Protein AF-A0A094PYY1-F1 (afdb_monomer_lite)

Radius of gyration: 12.38 Å; chains: 1; bounding box: 29×27×30 Å

pLDDT: mean 96.58, std 2.48, range [83.12, 98.62]

Sequence (109 aa):
MRDIVILGSTGSIGVQALEIVSANPGAFNVIAISAQGSDPELIIEQARIFKVQVIGVVKNGEAIRQALPNVTVIDGPNAATEIAAITCDVVLNGITGSIGLGPTLAALE

Foldseek 3Di:
DWEEEEEALVDPQNVVVLVVCVVDPPPYQDQEYEHQCPPLPVVLVSCVVRVHQEYEYAPDQVVSCVSCVRHHYHYHLCRLLVRLLPDTDYYHQPDDDPSSVSSVVSVVD

Secondary structure (DSSP, 8-state):
-EEEEEETTTSHHHHHHHHHHHHSBTTEEEEEEEE--SSHHHHHHHHHHHT-SEEEESS-HHHHHHH-TTSEEEESTTHHHHHHTS--SEEEE---GGGGHHHHHHTT-

Organism: NCBI:txid449393

Structure (mmCIF, N/CA/C/O backbone):
data_AF-A0A094PYY1-F1
#
_entry.id   AF-A0A094PYY1-F1
#
loop_
_atom_site.group_PDB
_atom_site.id
_atom_site.type_symbol
_atom_site.label_atom_id
_atom_site.label_alt_id
_atom_site.label_comp_id
_atom_site.label_asym_id
_atom_site.label_entity_id
_atom_site.label_seq_id
_atom_site.pdbx_PDB_ins_code
_atom_site.Cartn_x
_atom_site.Cartn_y
_atom_site.Cartn_z
_atom_site.occupancy
_atom_site.B_iso_or_equiv
_atom_site.auth_seq_id
_atom_site.auth_comp_id
_atom_site.auth_asym_id
_atom_site.auth_atom_id
_atom_site.pdbx_PDB_model_num
ATOM 1 N N . MET A 1 1 ? -16.809 1.255 9.601 1.00 91.75 1 MET A N 1
ATOM 2 C CA . MET A 1 1 ? -15.357 1.286 9.351 1.00 91.75 1 MET A CA 1
ATOM 3 C C . MET A 1 1 ? -15.186 1.190 7.849 1.00 91.75 1 MET A C 1
ATOM 5 O O . MET A 1 1 ? -15.901 0.386 7.269 1.00 91.75 1 MET A O 1
ATOM 9 N N . ARG A 1 2 ? -14.385 2.068 7.240 1.00 97.62 2 ARG A N 1
ATOM 10 C CA . ARG A 1 2 ? -14.136 2.061 5.793 1.00 97.62 2 ARG A CA 1
ATOM 11 C C . ARG A 1 2 ? -12.842 1.326 5.491 1.00 97.62 2 ARG A C 1
ATOM 13 O O . ARG A 1 2 ? -11.828 1.647 6.114 1.00 97.62 2 ARG A O 1
ATOM 20 N N . ASP A 1 3 ? -12.880 0.403 4.547 1.00 98.12 3 ASP A N 1
ATOM 21 C CA . ASP A 1 3 ? -11.694 -0.279 4.050 1.00 98.12 3 ASP A CA 1
ATOM 22 C C . ASP A 1 3 ? -10.980 0.630 3.053 1.00 98.12 3 ASP A C 1
ATOM 24 O O . ASP A 1 3 ? -11.580 1.108 2.087 1.00 98.12 3 ASP A O 1
ATOM 28 N N . ILE A 1 4 ? -9.702 0.907 3.311 1.00 98.19 4 ILE A N 1
ATOM 29 C CA . ILE A 1 4 ? -8.915 1.831 2.500 1.00 98.19 4 ILE A CA 1
ATOM 30 C C . ILE A 1 4 ? -7.622 1.199 1.998 1.00 98.19 4 ILE A C 1
ATOM 32 O O . ILE A 1 4 ? -6.949 0.442 2.705 1.00 98.19 4 ILE A O 1
ATOM 36 N N . VAL A 1 5 ? -7.258 1.581 0.779 1.00 98.62 5 VAL A N 1
ATOM 37 C CA . VAL A 1 5 ? -5.978 1.277 0.143 1.00 98.62 5 VAL A CA 1
ATOM 38 C C . VAL A 1 5 ? -5.181 2.571 0.020 1.00 98.62 5 VAL A C 1
ATOM 40 O O . VAL A 1 5 ? -5.706 3.578 -0.453 1.00 98.62 5 VAL A O 1
ATOM 43 N N . ILE A 1 6 ? -3.912 2.566 0.434 1.00 98.56 6 ILE A N 1
ATOM 44 C CA . ILE A 1 6 ? -3.040 3.750 0.352 1.00 98.56 6 ILE A CA 1
ATOM 45 C C . ILE A 1 6 ? -1.884 3.473 -0.602 1.00 98.56 6 ILE A C 1
ATOM 47 O O . ILE A 1 6 ? -0.975 2.698 -0.300 1.00 98.56 6 ILE A O 1
ATOM 51 N N . LEU A 1 7 ? -1.890 4.149 -1.747 1.00 98.38 7 LEU A N 1
ATOM 52 C CA . LEU A 1 7 ? -0.830 4.045 -2.740 1.00 98.38 7 LEU A CA 1
ATOM 53 C C . LEU A 1 7 ? 0.222 5.129 -2.503 1.00 98.38 7 LEU A C 1
ATOM 55 O O . LEU A 1 7 ? -0.107 6.311 -2.437 1.00 98.38 7 LEU A O 1
ATOM 59 N N . GLY A 1 8 ? 1.491 4.742 -2.388 1.00 97.50 8 GLY A N 1
ATOM 60 C CA . GLY A 1 8 ? 2.565 5.660 -1.998 1.00 97.50 8 GLY A CA 1
ATOM 61 C C . GLY A 1 8 ? 2.574 5.982 -0.496 1.00 97.50 8 GLY A C 1
ATOM 62 O O . GLY A 1 8 ? 2.766 7.137 -0.118 1.00 97.50 8 GLY A O 1
ATOM 63 N N . SER A 1 9 ? 2.386 4.976 0.366 1.00 98.00 9 SER A N 1
ATOM 64 C CA . SER A 1 9 ? 2.260 5.115 1.827 1.00 98.00 9 SER A CA 1
ATOM 65 C C . SER A 1 9 ? 3.485 5.730 2.516 1.00 98.00 9 SER A C 1
ATOM 67 O O . SER A 1 9 ? 3.358 6.349 3.569 1.00 98.00 9 SER A O 1
ATOM 69 N N . THR A 1 10 ? 4.673 5.592 1.925 1.00 97.44 10 THR A N 1
ATOM 70 C CA . THR A 1 10 ? 5.927 6.172 2.437 1.00 97.44 10 THR A CA 1
ATOM 71 C C . THR A 1 10 ? 6.198 7.588 1.916 1.00 97.44 10 THR A C 1
ATOM 73 O O . THR A 1 10 ? 7.183 8.207 2.305 1.00 97.44 10 THR A O 1
ATOM 76 N N . GLY A 1 11 ? 5.373 8.100 0.997 1.00 96.38 11 GLY A N 1
ATOM 77 C CA . GLY A 1 11 ? 5.433 9.489 0.540 1.00 96.38 11 GLY A CA 1
ATOM 78 C C . GLY A 1 11 ? 4.706 10.434 1.499 1.00 96.38 11 GLY A C 1
ATOM 79 O O . GLY A 1 11 ? 3.968 9.992 2.375 1.00 96.38 11 GLY A O 1
ATOM 80 N N . SER A 1 12 ? 4.856 11.750 1.310 1.00 96.12 12 SER A N 1
ATOM 81 C CA . SER A 1 12 ? 4.271 12.755 2.216 1.00 96.12 12 SER A CA 1
ATOM 82 C C . SER A 1 12 ? 2.753 12.612 2.392 1.00 96.12 12 SER A C 1
ATOM 84 O O . SER A 1 12 ? 2.273 12.658 3.518 1.00 96.12 12 SER A O 1
ATOM 86 N N . ILE A 1 13 ? 2.006 12.387 1.302 1.00 97.12 13 ILE A N 1
ATOM 87 C CA . ILE A 1 13 ? 0.546 12.180 1.357 1.00 97.12 13 ILE A CA 1
ATOM 88 C C . ILE A 1 13 ? 0.211 10.892 2.119 1.00 97.12 13 ILE A C 1
ATOM 90 O O . ILE A 1 13 ? -0.685 10.889 2.958 1.00 97.12 13 ILE A O 1
ATOM 94 N N . GLY A 1 14 ? 0.940 9.807 1.849 1.00 97.81 14 GLY A N 1
ATOM 95 C CA . GLY A 1 14 ? 0.727 8.512 2.489 1.00 97.81 14 GLY A CA 1
ATOM 96 C C . GLY A 1 14 ? 0.972 8.544 3.997 1.00 97.81 14 GLY A C 1
ATOM 97 O O . GLY A 1 14 ? 0.127 8.084 4.761 1.00 97.81 14 GLY A O 1
ATOM 98 N N . VAL A 1 15 ? 2.080 9.152 4.430 1.00 97.88 15 VAL A N 1
ATOM 99 C CA . VAL A 1 15 ? 2.418 9.306 5.854 1.00 97.88 15 VAL A CA 1
ATOM 100 C C . VAL A 1 15 ? 1.351 10.131 6.575 1.00 97.88 15 VAL A C 1
ATOM 102 O O . VAL A 1 15 ? 0.813 9.680 7.582 1.00 97.88 15 VAL A O 1
ATOM 105 N N . GLN A 1 16 ? 0.963 11.281 6.018 1.00 98.44 16 GLN A N 1
ATOM 106 C CA . GLN A 1 16 ? -0.076 12.136 6.609 1.00 98.44 16 GLN A CA 1
ATOM 107 C C . GLN A 1 16 ? -1.443 11.442 6.661 1.00 98.44 16 GLN A C 1
ATOM 109 O O . GLN A 1 16 ? -2.196 11.594 7.622 1.00 98.44 16 GLN A O 1
ATOM 114 N N . ALA A 1 17 ? -1.779 10.636 5.654 1.00 98.19 17 ALA A N 1
ATOM 115 C CA . ALA A 1 17 ? -3.002 9.845 5.681 1.00 98.19 17 ALA A CA 1
ATOM 116 C C . ALA A 1 17 ? -2.980 8.800 6.802 1.00 98.19 17 ALA A C 1
ATOM 118 O O . ALA A 1 17 ? -3.971 8.645 7.513 1.00 98.19 17 ALA A O 1
ATOM 119 N N . LEU A 1 18 ? -1.850 8.122 7.005 1.00 98.19 18 LEU A N 1
ATOM 120 C CA . LEU A 1 18 ? -1.678 7.161 8.095 1.00 98.19 18 LEU A CA 1
ATOM 121 C C . LEU A 1 18 ? -1.711 7.830 9.480 1.00 98.19 18 LEU A C 1
ATOM 123 O O . LEU A 1 18 ? -2.247 7.247 10.425 1.00 98.19 18 LEU A O 1
ATOM 127 N N . GLU A 1 19 ? -1.227 9.067 9.613 1.00 98.06 19 GLU A N 1
ATOM 128 C CA . GLU A 1 19 ? -1.402 9.877 10.828 1.00 98.06 19 GLU A CA 1
ATOM 129 C C . GLU A 1 19 ? -2.891 10.132 11.118 1.00 98.06 19 GLU A C 1
ATOM 131 O O . GLU A 1 19 ? -3.346 9.930 12.246 1.00 98.06 19 GLU A O 1
ATOM 136 N N . ILE A 1 20 ? -3.684 10.483 10.097 1.00 97.62 20 ILE A N 1
ATOM 137 C CA . ILE A 1 20 ? -5.140 10.662 10.231 1.00 97.62 20 ILE A CA 1
ATOM 138 C C . ILE A 1 20 ? -5.826 9.345 10.610 1.00 97.62 20 ILE A C 1
ATOM 140 O O . ILE A 1 20 ? -6.691 9.343 11.489 1.00 97.62 20 ILE A O 1
ATOM 144 N N . VAL A 1 21 ? -5.446 8.224 9.989 1.00 97.75 21 VAL A N 1
ATOM 145 C CA . VAL A 1 21 ? -5.965 6.891 10.344 1.00 97.75 21 VAL A CA 1
ATOM 146 C C . VAL A 1 21 ? -5.682 6.585 11.815 1.00 97.75 21 VAL A C 1
ATOM 148 O O . VAL A 1 21 ? -6.582 6.163 12.539 1.00 97.75 21 VAL A O 1
ATOM 151 N N . SER A 1 22 ? -4.458 6.856 12.271 1.00 97.31 22 SER A N 1
ATOM 152 C CA . SER A 1 22 ? -4.026 6.617 13.654 1.00 97.31 22 SER A CA 1
ATOM 153 C C . SER A 1 22 ? -4.791 7.478 14.657 1.00 97.31 22 SER A C 1
ATOM 155 O O . SER A 1 22 ? -5.145 7.008 15.736 1.00 97.31 22 SER A O 1
ATOM 157 N N . ALA A 1 23 ? -5.088 8.727 14.292 1.00 97.81 23 ALA A N 1
ATOM 158 C CA . ALA A 1 23 ? -5.858 9.655 15.114 1.00 97.81 23 ALA A CA 1
ATOM 159 C C . ALA A 1 23 ? -7.361 9.316 15.188 1.00 97.81 23 ALA A C 1
ATOM 161 O O . ALA A 1 23 ? -8.064 9.860 16.036 1.00 97.81 23 ALA A O 1
ATOM 162 N N . ASN A 1 24 ? -7.864 8.426 14.323 1.00 97.12 24 ASN A N 1
ATOM 163 C CA . ASN A 1 24 ? -9.286 8.085 14.226 1.00 97.12 24 ASN A CA 1
ATOM 164 C C . ASN A 1 24 ? -9.521 6.561 14.291 1.00 97.12 24 ASN A C 1
ATOM 166 O O . ASN A 1 24 ? -10.053 5.971 13.338 1.00 97.12 24 ASN A O 1
ATOM 170 N N . PRO A 1 25 ? -9.161 5.899 15.409 1.00 92.19 25 PRO A N 1
ATOM 171 C CA . PRO A 1 25 ? -9.346 4.460 15.556 1.00 92.19 25 PRO A CA 1
ATOM 172 C C . PRO A 1 25 ? -10.836 4.106 15.443 1.00 92.19 25 PRO A C 1
ATOM 174 O O . PRO A 1 25 ? -11.675 4.651 16.155 1.00 92.19 25 PRO A O 1
ATOM 177 N N . GLY A 1 26 ? -11.179 3.201 14.523 1.00 93.75 26 GLY A N 1
ATOM 178 C CA . GLY A 1 26 ? -12.565 2.784 14.263 1.00 93.75 26 GLY A CA 1
ATOM 179 C C . GLY A 1 26 ? -13.188 3.364 12.988 1.00 93.75 26 GLY A C 1
ATOM 180 O O . GLY A 1 26 ? -14.143 2.791 12.455 1.00 93.75 26 GLY A O 1
ATOM 181 N N . ALA A 1 27 ? -12.639 4.462 12.459 1.00 97.19 27 ALA A N 1
ATOM 182 C CA . ALA A 1 27 ? -13.132 5.065 11.221 1.00 97.19 27 ALA A CA 1
ATOM 183 C C . ALA A 1 27 ? -12.642 4.308 9.978 1.00 97.19 27 ALA A C 1
ATOM 185 O O . ALA A 1 27 ? -13.430 4.076 9.055 1.00 97.19 27 ALA A O 1
ATOM 186 N N . PHE A 1 28 ? -11.379 3.877 9.990 1.00 97.81 28 PHE A N 1
ATOM 187 C CA . PHE A 1 28 ? -10.687 3.298 8.839 1.00 97.81 28 PHE A CA 1
ATOM 188 C C . PHE A 1 28 ? -10.021 1.965 9.177 1.00 97.81 28 PHE A C 1
ATOM 190 O O . PHE A 1 28 ? -9.583 1.749 10.308 1.00 97.81 28 PHE A O 1
ATOM 197 N N . ASN A 1 29 ? -9.922 1.110 8.167 1.00 97.81 29 ASN A N 1
ATOM 198 C CA . ASN A 1 29 ? -9.165 -0.130 8.164 1.00 97.81 29 ASN A CA 1
ATOM 199 C C . ASN A 1 29 ? -8.239 -0.124 6.943 1.00 97.81 29 ASN A C 1
ATOM 201 O O . ASN A 1 29 ? -8.712 -0.067 5.810 1.00 97.81 29 ASN A O 1
ATOM 205 N N . VAL A 1 30 ? -6.923 -0.127 7.161 1.00 98.25 30 VAL A N 1
ATOM 206 C CA . VAL A 1 30 ? -5.946 -0.091 6.063 1.00 98.25 30 VAL A CA 1
ATOM 207 C C . VAL A 1 30 ? -5.706 -1.517 5.590 1.00 98.25 30 VAL A C 1
ATOM 209 O O . VAL A 1 30 ? -4.962 -2.270 6.216 1.00 98.25 30 VAL A O 1
ATOM 212 N N . ILE A 1 31 ? -6.343 -1.897 4.486 1.00 98.12 31 ILE A N 1
ATOM 213 C CA . ILE A 1 31 ? -6.290 -3.281 3.999 1.00 98.12 31 ILE A CA 1
ATOM 214 C C . ILE A 1 31 ? -5.068 -3.544 3.113 1.00 98.12 31 ILE A C 1
ATOM 216 O O . ILE A 1 31 ? -4.537 -4.659 3.120 1.00 98.12 31 ILE A O 1
ATOM 220 N N . ALA A 1 32 ? -4.583 -2.515 2.409 1.00 98.50 32 ALA A N 1
ATOM 221 C CA . ALA A 1 32 ? -3.390 -2.594 1.577 1.00 98.50 32 ALA A CA 1
ATOM 222 C C . ALA A 1 32 ? -2.624 -1.266 1.509 1.00 98.50 32 ALA A C 1
ATOM 224 O O . ALA A 1 32 ? -3.213 -0.182 1.540 1.00 98.50 32 ALA A O 1
ATOM 225 N N . ILE A 1 33 ? -1.300 -1.359 1.375 1.00 98.62 33 ILE A N 1
ATOM 226 C CA . ILE A 1 33 ? -0.417 -0.208 1.151 1.00 98.62 33 ILE A CA 1
ATOM 227 C C . ILE A 1 33 ? 0.559 -0.486 0.013 1.00 98.62 33 ILE A C 1
ATOM 229 O O . ILE A 1 33 ? 0.972 -1.627 -0.193 1.00 98.62 33 ILE A O 1
ATOM 233 N N . SER A 1 34 ? 0.968 0.551 -0.715 1.00 98.31 34 SER A N 1
ATOM 234 C CA . SER A 1 34 ? 2.051 0.432 -1.691 1.00 98.31 34 SER A CA 1
ATOM 235 C C . SER A 1 34 ? 3.112 1.508 -1.529 1.00 98.31 34 SER A C 1
ATOM 237 O O . SER A 1 34 ? 2.829 2.621 -1.091 1.00 98.31 34 SER A O 1
ATOM 239 N N . ALA A 1 35 ? 4.345 1.195 -1.910 1.00 97.38 35 ALA A N 1
ATOM 240 C CA . ALA A 1 35 ? 5.434 2.160 -1.981 1.00 97.38 35 ALA A CA 1
ATOM 241 C C . ALA A 1 35 ? 6.443 1.771 -3.058 1.00 97.38 35 ALA A C 1
ATOM 243 O O . ALA A 1 35 ? 6.448 0.662 -3.583 1.00 97.38 35 ALA A O 1
ATOM 244 N N . GLN A 1 36 ? 7.381 2.670 -3.355 1.00 94.25 36 GLN A N 1
ATOM 245 C CA . GLN A 1 36 ? 8.493 2.316 -4.234 1.00 94.25 36 GLN A CA 1
ATOM 246 C C . GLN A 1 36 ? 9.405 1.240 -3.615 1.00 94.25 36 GLN A C 1
ATOM 248 O O . GLN A 1 36 ? 10.042 0.484 -4.347 1.00 94.25 36 GLN A O 1
ATOM 253 N N . GLY A 1 37 ? 9.460 1.160 -2.281 1.00 87.31 37 GLY A N 1
ATOM 254 C CA . GLY A 1 37 ? 10.276 0.188 -1.550 1.00 87.31 37 GLY A CA 1
ATOM 255 C C . GLY A 1 37 ? 11.755 0.568 -1.439 1.00 87.31 37 GLY A C 1
ATOM 256 O O . GLY A 1 37 ? 12.575 -0.294 -1.154 1.00 87.31 37 GLY A O 1
ATOM 257 N N . SER A 1 38 ? 12.129 1.834 -1.677 1.00 91.38 38 SER A N 1
ATOM 258 C CA . SER A 1 38 ? 13.501 2.328 -1.449 1.00 91.38 38 SER A CA 1
ATOM 259 C C . SER A 1 38 ? 13.903 2.325 0.027 1.00 91.38 38 SER A C 1
ATOM 261 O O . SER A 1 38 ? 15.085 2.191 0.320 1.00 91.38 38 SER A O 1
ATOM 263 N N . ASP A 1 39 ? 12.919 2.446 0.917 1.00 93.50 39 ASP A N 1
ATOM 264 C CA . ASP A 1 39 ? 13.050 2.294 2.362 1.00 93.50 39 ASP A CA 1
ATOM 265 C C . ASP A 1 39 ? 12.134 1.137 2.811 1.00 93.50 39 ASP A C 1
ATOM 267 O O . ASP A 1 39 ? 10.926 1.334 2.986 1.00 93.50 39 ASP A O 1
ATOM 271 N N . PRO A 1 40 ? 12.656 -0.102 2.881 1.00 95.69 40 PRO A N 1
ATOM 272 C CA . PRO A 1 40 ? 11.857 -1.256 3.273 1.00 95.69 40 PRO A CA 1
ATOM 273 C C . PRO A 1 40 ? 11.459 -1.213 4.754 1.00 95.69 40 PRO A C 1
ATOM 275 O O . PRO A 1 40 ? 10.399 -1.729 5.097 1.00 95.69 40 PRO A O 1
ATOM 278 N N . GLU A 1 41 ? 12.261 -0.597 5.626 1.00 97.50 41 GLU A N 1
ATOM 279 C CA . GLU A 1 41 ? 12.001 -0.566 7.070 1.00 97.50 41 GLU A CA 1
ATOM 280 C C . GLU A 1 41 ? 10.727 0.219 7.376 1.00 97.50 41 GLU A C 1
ATOM 282 O O . GLU A 1 41 ? 9.858 -0.281 8.093 1.00 97.50 41 GLU A O 1
ATOM 287 N N . LEU A 1 42 ? 10.562 1.383 6.741 1.00 97.62 42 LEU A N 1
ATOM 288 C CA . LEU A 1 42 ? 9.387 2.224 6.939 1.00 97.62 42 LEU A CA 1
ATOM 289 C C . LEU A 1 42 ? 8.085 1.527 6.518 1.00 97.62 42 LEU A C 1
ATOM 291 O O . LEU A 1 42 ? 7.106 1.543 7.262 1.00 97.62 42 LEU A O 1
ATOM 295 N N . ILE A 1 43 ? 8.044 0.884 5.345 1.00 97.88 43 ILE A N 1
ATOM 296 C CA . ILE A 1 43 ? 6.822 0.184 4.913 1.00 97.88 43 ILE A CA 1
ATOM 297 C C . ILE A 1 43 ? 6.536 -1.059 5.768 1.00 97.88 43 ILE A C 1
ATOM 299 O O . ILE A 1 43 ? 5.372 -1.373 6.022 1.00 97.88 43 ILE A O 1
ATOM 303 N N . ILE A 1 44 ? 7.576 -1.738 6.268 1.00 98.38 44 ILE A N 1
ATOM 304 C CA . ILE A 1 44 ? 7.424 -2.854 7.211 1.00 98.38 44 ILE A CA 1
ATOM 305 C C . ILE A 1 44 ? 6.818 -2.363 8.530 1.00 98.38 44 ILE A C 1
ATOM 307 O O . ILE A 1 44 ? 5.915 -3.006 9.070 1.00 98.38 44 ILE A O 1
ATOM 311 N N . GLU A 1 45 ? 7.296 -1.235 9.055 1.00 98.12 45 GLU A N 1
ATOM 312 C CA . GLU A 1 45 ? 6.760 -0.621 10.269 1.00 98.12 45 GLU A CA 1
ATOM 313 C C . GLU A 1 45 ? 5.290 -0.228 10.089 1.00 98.12 45 GLU A C 1
ATOM 315 O O . GLU A 1 45 ? 4.443 -0.642 10.885 1.00 98.12 45 GLU A O 1
ATOM 320 N N . GLN A 1 46 ? 4.969 0.482 9.001 1.00 98.12 46 GLN A N 1
ATOM 321 C CA . GLN A 1 46 ? 3.594 0.842 8.651 1.00 98.12 46 GLN A CA 1
ATOM 322 C C . GLN A 1 46 ? 2.699 -0.405 8.602 1.00 98.12 46 GLN A C 1
ATOM 324 O O . GLN A 1 46 ? 1.654 -0.456 9.252 1.00 98.12 46 GLN A O 1
ATOM 329 N N . ALA A 1 47 ? 3.128 -1.460 7.910 1.00 97.88 47 ALA A N 1
ATOM 330 C CA . ALA A 1 47 ? 2.355 -2.692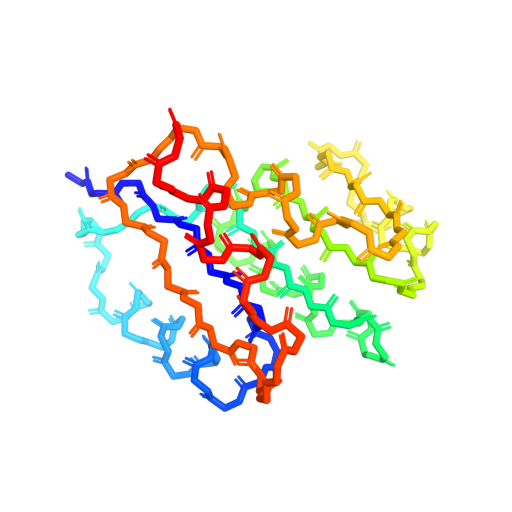 7.815 1.00 97.88 47 ALA A CA 1
ATOM 331 C C . ALA A 1 47 ? 2.082 -3.348 9.178 1.00 97.88 47 ALA A C 1
ATOM 333 O O . ALA A 1 47 ? 0.983 -3.858 9.399 1.00 97.88 47 ALA A O 1
ATOM 334 N N . ARG A 1 48 ? 3.044 -3.311 10.111 1.00 97.88 48 ARG A N 1
ATOM 335 C CA . ARG A 1 48 ? 2.872 -3.848 11.472 1.00 97.88 48 ARG A CA 1
ATOM 336 C C . ARG A 1 48 ? 1.902 -3.015 12.302 1.00 97.88 48 ARG A C 1
ATOM 338 O O . ARG A 1 48 ? 1.034 -3.592 12.955 1.00 97.88 48 ARG A O 1
ATOM 345 N N . ILE A 1 49 ? 2.036 -1.688 12.269 1.00 97.38 49 ILE A N 1
ATOM 346 C CA . ILE A 1 49 ? 1.181 -0.761 13.027 1.00 97.38 49 ILE A CA 1
ATOM 347 C C . ILE A 1 49 ? -0.276 -0.903 12.583 1.00 97.38 49 ILE A C 1
ATOM 349 O O . ILE A 1 49 ? -1.166 -1.089 13.414 1.00 97.38 49 ILE A O 1
ATOM 353 N N . PHE A 1 50 ? -0.511 -0.874 11.271 1.00 97.50 50 PHE A N 1
ATOM 354 C CA . PHE A 1 50 ? -1.858 -0.896 10.701 1.00 97.50 50 PHE A CA 1
ATOM 355 C C . PHE A 1 50 ? -2.381 -2.307 10.406 1.00 97.50 50 PHE A C 1
ATOM 357 O O . PHE A 1 50 ? -3.516 -2.448 9.964 1.00 97.50 50 PHE A O 1
ATOM 364 N N . LYS A 1 51 ? -1.588 -3.352 10.692 1.00 96.62 51 LYS A N 1
ATOM 365 C CA . LYS A 1 51 ? -1.932 -4.772 10.477 1.00 96.62 51 LYS A CA 1
ATOM 366 C C . LYS A 1 51 ? -2.404 -5.055 9.046 1.00 96.62 51 LYS A C 1
ATOM 368 O O . LYS A 1 51 ? -3.380 -5.774 8.824 1.00 96.62 51 LYS A O 1
ATOM 373 N N . VAL A 1 52 ? -1.693 -4.474 8.087 1.00 96.88 52 VAL A N 1
ATOM 374 C CA . VAL A 1 52 ? -2.027 -4.533 6.662 1.00 96.88 52 VAL A CA 1
ATOM 375 C C . VAL A 1 52 ? -1.884 -5.964 6.139 1.00 96.88 52 VAL A C 1
ATOM 377 O O . VAL A 1 52 ? -0.951 -6.671 6.514 1.00 96.88 52 VAL A O 1
ATOM 380 N N . GLN A 1 53 ? -2.801 -6.389 5.267 1.00 95.25 53 GLN A N 1
ATOM 381 C CA . GLN A 1 53 ? -2.831 -7.756 4.731 1.00 95.25 53 GLN A CA 1
ATOM 382 C C . GLN A 1 53 ? -2.069 -7.897 3.406 1.00 95.25 53 GLN A C 1
ATOM 384 O O . GLN A 1 53 ? -1.553 -8.977 3.104 1.00 95.25 53 GLN A O 1
ATOM 389 N N . VAL A 1 54 ? -1.975 -6.810 2.628 1.00 98.38 54 VAL A N 1
ATOM 390 C CA . VAL A 1 54 ? -1.320 -6.790 1.312 1.00 98.38 54 VAL A CA 1
ATOM 391 C C . VAL A 1 54 ? -0.383 -5.585 1.167 1.00 98.38 54 VAL A C 1
ATOM 393 O O . VAL A 1 54 ? -0.755 -4.451 1.462 1.00 98.38 54 VAL A O 1
ATOM 396 N N . ILE A 1 55 ? 0.838 -5.820 0.687 1.00 98.44 55 ILE A N 1
ATOM 397 C CA . ILE A 1 55 ? 1.851 -4.789 0.427 1.00 98.44 55 ILE A CA 1
ATOM 398 C C . ILE A 1 55 ? 2.298 -4.846 -1.027 1.00 98.44 55 ILE A C 1
ATOM 400 O O . ILE A 1 55 ? 2.587 -5.921 -1.546 1.00 98.44 55 ILE A O 1
ATOM 404 N N . GLY A 1 56 ? 2.408 -3.681 -1.664 1.00 98.25 56 GLY A N 1
ATOM 405 C CA . GLY A 1 56 ? 2.845 -3.549 -3.053 1.00 98.25 56 GLY A CA 1
ATOM 406 C C . GLY A 1 56 ? 4.129 -2.761 -3.140 1.00 98.25 56 GLY A C 1
ATOM 407 O O . GLY A 1 56 ? 4.173 -1.612 -2.703 1.00 98.25 56 GLY A O 1
ATOM 408 N N . VAL A 1 57 ? 5.171 -3.343 -3.720 1.00 98.06 57 VAL A N 1
ATOM 409 C CA . VAL A 1 57 ? 6.466 -2.668 -3.831 1.00 98.06 57 VAL A CA 1
ATOM 410 C C . VAL A 1 57 ? 7.142 -2.875 -5.169 1.00 98.06 57 VAL A C 1
ATOM 412 O O . VAL A 1 57 ? 7.022 -3.912 -5.803 1.00 98.06 57 VAL A O 1
ATOM 415 N N . VAL A 1 58 ? 7.924 -1.888 -5.597 1.00 96.06 58 VAL A N 1
ATOM 416 C CA . VAL A 1 58 ? 8.764 -2.037 -6.796 1.00 96.06 58 VAL A CA 1
ATOM 417 C C . VAL A 1 58 ? 10.130 -2.630 -6.439 1.00 96.06 58 VAL A C 1
ATOM 419 O O . VAL A 1 58 ? 10.716 -3.364 -7.229 1.00 96.06 58 VAL A O 1
ATOM 422 N N . LYS A 1 59 ? 10.654 -2.310 -5.251 1.00 95.81 59 LYS A N 1
ATOM 423 C CA . LYS A 1 59 ? 11.982 -2.719 -4.774 1.00 95.81 59 LYS A CA 1
ATOM 424 C C . LYS A 1 59 ? 11.881 -3.449 -3.437 1.00 95.81 59 LYS A C 1
ATOM 426 O O . LYS A 1 59 ? 10.958 -3.209 -2.667 1.00 95.81 59 LYS A O 1
ATOM 431 N N . ASN A 1 60 ? 12.872 -4.295 -3.150 1.00 96.94 60 ASN A N 1
ATOM 432 C CA . ASN A 1 60 ? 13.043 -4.974 -1.858 1.00 96.94 60 ASN A CA 1
ATOM 433 C C . ASN A 1 60 ? 11.883 -5.905 -1.436 1.00 96.94 60 ASN A C 1
ATOM 435 O O . ASN A 1 60 ? 11.724 -6.183 -0.249 1.00 96.94 60 ASN A O 1
ATOM 439 N N . GLY A 1 61 ? 11.106 -6.438 -2.389 1.00 96.81 61 GLY A N 1
ATOM 440 C CA . GLY A 1 61 ? 9.983 -7.344 -2.104 1.00 96.81 61 GLY A CA 1
ATOM 441 C C . GLY A 1 61 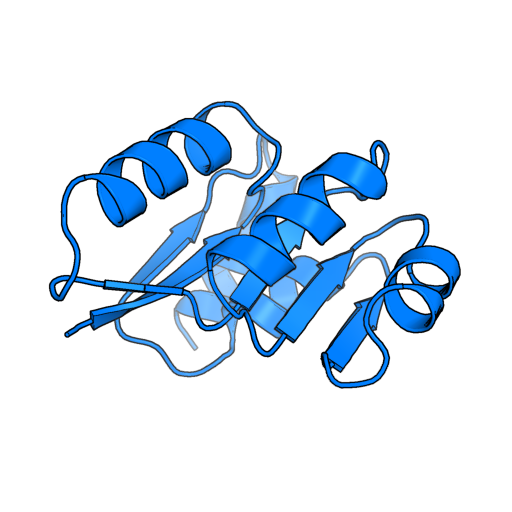? 10.373 -8.577 -1.281 1.00 96.81 61 GLY A C 1
ATOM 442 O O . GLY A 1 61 ? 9.659 -8.954 -0.356 1.00 96.81 61 GLY A O 1
ATOM 443 N N . GLU A 1 62 ? 11.542 -9.167 -1.544 1.00 96.62 62 GLU A N 1
ATOM 444 C CA . GLU A 1 62 ? 12.029 -10.326 -0.785 1.00 96.62 62 GLU A CA 1
ATOM 445 C C . GLU A 1 62 ? 12.363 -9.995 0.677 1.00 96.62 62 GLU A C 1
ATOM 447 O O . GLU A 1 62 ? 11.935 -10.718 1.576 1.00 96.62 62 GLU A O 1
ATOM 452 N N . ALA A 1 63 ? 13.041 -8.872 0.936 1.00 96.69 63 ALA A N 1
ATOM 453 C CA . ALA A 1 63 ? 13.337 -8.427 2.299 1.00 96.69 63 ALA A CA 1
ATOM 454 C C . ALA A 1 63 ? 12.049 -8.164 3.100 1.00 96.69 63 ALA A C 1
ATOM 456 O O . ALA A 1 63 ? 11.943 -8.542 4.267 1.00 96.69 63 ALA A O 1
ATOM 457 N N . ILE A 1 64 ? 11.038 -7.574 2.454 1.00 97.31 64 ILE A N 1
ATOM 458 C CA . ILE A 1 64 ? 9.732 -7.317 3.070 1.00 97.31 64 ILE A CA 1
ATOM 459 C C . ILE A 1 64 ? 8.996 -8.633 3.357 1.00 97.31 64 ILE A C 1
ATOM 461 O O . ILE A 1 64 ? 8.483 -8.796 4.463 1.00 97.31 64 ILE A O 1
ATOM 465 N N . ARG A 1 65 ? 9.007 -9.605 2.430 1.00 97.50 65 ARG A N 1
ATOM 466 C CA . ARG A 1 65 ? 8.437 -10.949 2.666 1.00 97.50 65 ARG A CA 1
ATOM 467 C C . ARG A 1 65 ? 9.087 -11.657 3.848 1.00 97.50 65 ARG A C 1
ATOM 469 O O . ARG A 1 65 ? 8.383 -12.236 4.668 1.00 97.50 65 ARG A O 1
ATOM 476 N N . GLN A 1 66 ? 10.412 -11.587 3.965 1.00 97.38 66 GLN A N 1
ATOM 477 C CA . GLN A 1 66 ? 11.131 -12.188 5.092 1.00 97.38 66 GLN A CA 1
ATOM 478 C C . GLN A 1 66 ? 10.748 -11.537 6.431 1.00 97.38 66 GLN A C 1
ATOM 480 O O . GLN A 1 66 ? 10.599 -12.229 7.437 1.00 97.38 66 GLN A O 1
ATOM 485 N N . ALA A 1 67 ? 10.546 -10.217 6.451 1.00 97.50 67 ALA A N 1
ATOM 486 C CA . ALA A 1 67 ? 10.174 -9.481 7.658 1.00 97.50 67 ALA A CA 1
ATOM 487 C C . ALA A 1 67 ? 8.688 -9.605 8.048 1.00 97.50 67 ALA A C 1
ATOM 489 O O . ALA A 1 67 ? 8.338 -9.318 9.202 1.00 97.50 67 ALA A O 1
ATOM 490 N N . LEU A 1 68 ? 7.826 -9.984 7.096 1.00 96.94 68 LEU A N 1
ATOM 491 C CA . LEU A 1 68 ? 6.368 -10.061 7.221 1.00 96.94 68 LEU A CA 1
ATOM 492 C C . LEU A 1 68 ? 5.820 -11.353 6.577 1.00 96.94 68 LEU A C 1
ATOM 494 O O . LEU A 1 68 ? 5.108 -11.292 5.575 1.00 96.94 68 LEU A O 1
ATOM 498 N N . PRO A 1 69 ? 6.086 -12.535 7.159 1.00 95.12 69 PRO A N 1
ATOM 499 C CA . PRO A 1 69 ? 5.773 -13.821 6.526 1.00 95.12 69 PRO A CA 1
ATOM 500 C C . PRO A 1 69 ? 4.271 -14.092 6.333 1.00 95.12 69 PRO A C 1
ATOM 502 O O . PRO A 1 69 ? 3.903 -14.941 5.529 1.00 95.12 69 PRO A O 1
ATOM 505 N N . ASN A 1 70 ? 3.403 -13.382 7.061 1.00 95.56 70 ASN A N 1
ATOM 506 C CA . ASN A 1 70 ? 1.946 -13.541 6.992 1.00 95.56 70 ASN A CA 1
ATOM 507 C C . ASN A 1 70 ? 1.260 -12.475 6.122 1.00 95.56 70 ASN A C 1
ATOM 509 O O . ASN A 1 70 ? 0.035 -12.438 6.067 1.00 95.56 70 ASN A O 1
ATOM 513 N N . VAL A 1 71 ? 2.029 -11.581 5.496 1.00 97.38 71 VAL A N 1
ATOM 514 C CA . VAL A 1 71 ? 1.509 -10.505 4.648 1.00 97.38 71 VAL A CA 1
ATOM 515 C C . VAL A 1 71 ? 1.743 -10.877 3.192 1.00 97.38 71 VAL A C 1
ATOM 517 O O . VAL A 1 71 ? 2.829 -11.320 2.818 1.00 97.38 71 VAL A O 1
ATOM 520 N N . THR A 1 72 ? 0.732 -10.678 2.351 1.00 98.25 72 THR A N 1
ATOM 521 C CA . THR A 1 72 ? 0.889 -10.883 0.909 1.00 98.25 72 THR A CA 1
ATOM 522 C C . THR A 1 72 ? 1.717 -9.740 0.341 1.00 98.25 72 THR A C 1
ATOM 524 O O . THR A 1 72 ? 1.320 -8.583 0.436 1.00 98.25 72 THR A O 1
ATOM 527 N N . VAL A 1 73 ? 2.864 -10.047 -0.259 1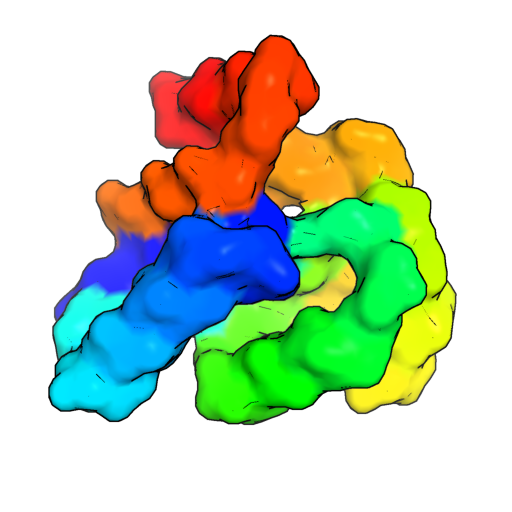.00 98.38 73 VAL A N 1
ATOM 528 C CA . VAL A 1 73 ? 3.712 -9.040 -0.908 1.00 98.38 73 VAL A CA 1
ATOM 529 C C . VAL A 1 73 ? 3.641 -9.234 -2.413 1.00 98.38 73 VAL A C 1
ATOM 531 O O . VAL A 1 73 ? 4.080 -10.270 -2.917 1.00 98.38 73 VAL A O 1
ATOM 534 N N . ILE A 1 74 ? 3.115 -8.226 -3.101 1.00 98.06 74 ILE A N 1
ATOM 535 C CA . ILE A 1 74 ? 3.099 -8.105 -4.556 1.00 98.06 74 ILE A CA 1
ATOM 536 C C . ILE A 1 74 ? 4.284 -7.222 -4.937 1.00 98.06 74 ILE A C 1
ATOM 538 O O . ILE A 1 74 ? 4.387 -6.079 -4.486 1.00 98.06 74 ILE A O 1
ATOM 542 N N . ASP A 1 75 ? 5.202 -7.747 -5.738 1.00 95.69 75 ASP A N 1
ATOM 543 C CA . ASP A 1 75 ? 6.383 -7.019 -6.174 1.00 95.69 75 ASP A CA 1
ATOM 544 C C . ASP A 1 75 ? 6.489 -6.892 -7.690 1.00 95.69 75 ASP A C 1
ATOM 546 O O . ASP A 1 75 ? 6.121 -7.782 -8.450 1.00 95.69 75 ASP A O 1
ATOM 550 N N . GLY A 1 76 ? 7.008 -5.748 -8.129 1.00 95.81 76 GLY A N 1
ATOM 551 C CA . GLY A 1 76 ? 7.206 -5.439 -9.539 1.00 95.81 76 GLY A CA 1
ATOM 552 C C . GLY A 1 76 ? 6.641 -4.078 -9.944 1.00 95.81 76 GLY A C 1
ATOM 553 O O . GLY A 1 76 ? 6.063 -3.356 -9.129 1.00 95.81 76 GLY A O 1
ATOM 554 N N . PRO A 1 77 ? 6.810 -3.694 -11.221 1.00 93.69 77 PRO A N 1
ATOM 555 C CA . PRO A 1 77 ? 6.412 -2.374 -11.711 1.00 93.69 77 PRO A CA 1
ATOM 556 C C . PRO A 1 77 ? 4.897 -2.129 -11.641 1.00 93.69 77 PRO A C 1
ATOM 558 O O . PRO A 1 77 ? 4.479 -0.978 -11.552 1.00 93.69 77 PRO A O 1
ATOM 561 N N . ASN A 1 78 ? 4.089 -3.194 -11.635 1.00 95.69 78 ASN A N 1
ATOM 562 C CA . ASN A 1 78 ? 2.627 -3.120 -11.612 1.00 95.69 78 ASN A CA 1
ATOM 563 C C . ASN A 1 78 ? 2.024 -3.293 -10.211 1.00 95.69 78 ASN A C 1
ATOM 565 O O . ASN A 1 78 ? 0.807 -3.211 -10.073 1.00 95.69 78 ASN A O 1
ATOM 569 N N . ALA A 1 79 ? 2.839 -3.473 -9.166 1.00 97.56 79 ALA A N 1
ATOM 570 C CA . ALA A 1 79 ? 2.345 -3.794 -7.826 1.00 97.56 79 ALA A CA 1
ATOM 571 C C . ALA A 1 79 ? 1.338 -2.763 -7.287 1.00 97.56 79 ALA A C 1
ATOM 573 O O . ALA A 1 79 ? 0.335 -3.125 -6.679 1.00 97.56 79 ALA A O 1
ATOM 574 N N . ALA A 1 80 ? 1.569 -1.470 -7.538 1.00 97.38 80 ALA A N 1
ATOM 575 C CA . ALA A 1 80 ? 0.628 -0.423 -7.141 1.00 97.38 80 ALA A CA 1
ATOM 576 C C . ALA A 1 80 ? -0.707 -0.504 -7.900 1.00 97.38 80 ALA A C 1
ATOM 578 O O . ALA A 1 80 ? -1.745 -0.221 -7.315 1.00 97.38 80 ALA A O 1
ATOM 579 N N . THR A 1 81 ? -0.679 -0.894 -9.175 1.00 97.56 81 THR A N 1
ATOM 580 C CA . THR A 1 81 ? -1.875 -1.063 -10.010 1.00 97.56 81 THR A CA 1
ATOM 581 C C . THR A 1 81 ? -2.691 -2.268 -9.555 1.00 97.56 81 THR A C 1
ATOM 583 O O . THR A 1 81 ? -3.896 -2.154 -9.375 1.00 97.56 81 THR A O 1
ATOM 586 N N . GLU A 1 82 ? -2.033 -3.398 -9.294 1.00 97.81 82 GLU A N 1
ATOM 587 C CA . GLU A 1 82 ? -2.692 -4.611 -8.793 1.00 97.81 82 GLU A CA 1
ATOM 588 C C . GLU A 1 82 ? -3.335 -4.383 -7.420 1.00 97.81 82 GLU A C 1
ATOM 590 O O . GLU A 1 82 ? -4.454 -4.823 -7.175 1.00 97.81 82 GLU A O 1
ATOM 595 N N . ILE A 1 83 ? -2.665 -3.637 -6.537 1.00 97.38 83 ILE A N 1
ATOM 596 C CA . ILE A 1 83 ? -3.224 -3.289 -5.226 1.00 97.38 83 ILE A CA 1
ATOM 597 C C . ILE A 1 83 ? -4.381 -2.302 -5.320 1.00 97.38 83 ILE A C 1
ATOM 599 O O . ILE A 1 83 ? -5.314 -2.386 -4.525 1.00 97.38 83 ILE A O 1
ATOM 603 N N . ALA A 1 84 ? -4.342 -1.374 -6.274 1.00 97.88 84 ALA A N 1
ATOM 604 C CA . ALA A 1 84 ? -5.425 -0.420 -6.472 1.00 97.88 84 ALA A CA 1
ATOM 605 C C . ALA A 1 84 ? -6.746 -1.095 -6.880 1.00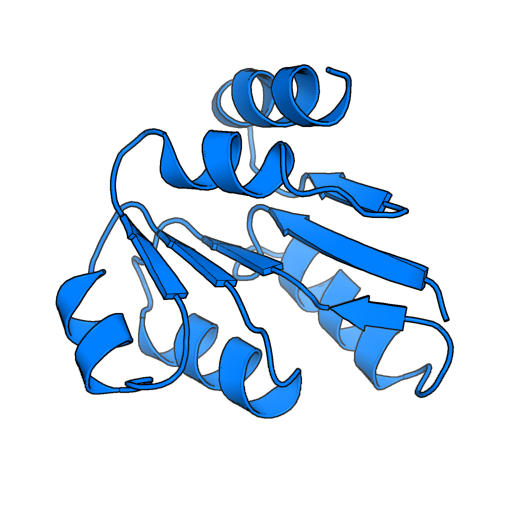 97.88 84 ALA A C 1
ATOM 607 O O . ALA A 1 84 ? -7.802 -0.569 -6.553 1.00 97.88 84 ALA A O 1
ATOM 608 N N . ALA A 1 85 ? -6.678 -2.263 -7.530 1.00 97.62 85 ALA A N 1
ATOM 609 C CA . ALA A 1 85 ? -7.837 -3.063 -7.930 1.00 97.62 85 ALA A CA 1
ATOM 610 C C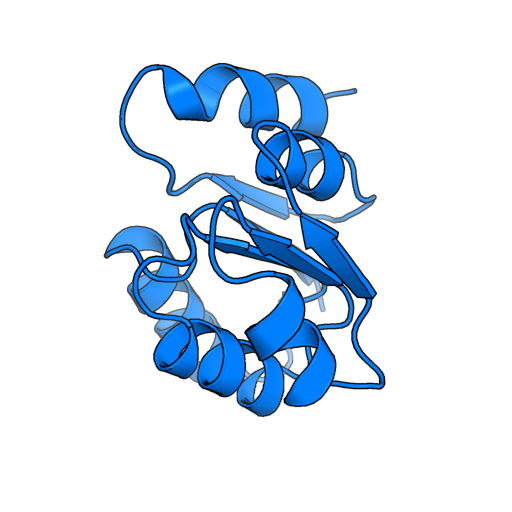 . ALA A 1 85 ? -8.429 -3.922 -6.791 1.00 97.62 85 ALA A C 1
ATOM 612 O O . ALA A 1 85 ? -9.404 -4.648 -6.991 1.00 97.62 85 ALA A O 1
ATOM 613 N N . ILE A 1 86 ? -7.846 -3.891 -5.586 1.00 97.06 86 ILE A N 1
ATOM 614 C CA . ILE A 1 86 ? -8.416 -4.589 -4.429 1.00 97.06 86 ILE A CA 1
ATOM 615 C C . ILE A 1 86 ? -9.735 -3.911 -4.050 1.00 97.06 86 ILE A C 1
ATOM 617 O O . ILE A 1 86 ? -9.777 -2.708 -3.789 1.00 97.06 86 ILE A O 1
ATOM 621 N N . THR A 1 87 ? -10.806 -4.704 -3.957 1.00 96.31 87 THR A N 1
ATOM 622 C CA . THR A 1 87 ? -12.123 -4.226 -3.523 1.00 96.31 87 THR A CA 1
ATOM 623 C C . THR A 1 87 ? -12.027 -3.540 -2.159 1.00 96.31 87 THR A C 1
ATOM 625 O O . THR A 1 87 ? -11.660 -4.162 -1.163 1.00 96.31 87 THR A O 1
ATOM 628 N N . CYS A 1 88 ? -12.365 -2.253 -2.122 1.00 97.06 88 CYS A N 1
ATOM 629 C CA . CYS A 1 88 ? -12.343 -1.410 -0.931 1.00 97.06 88 CYS A CA 1
ATOM 630 C C . CYS A 1 88 ? -13.324 -0.237 -1.081 1.00 97.06 88 CYS A C 1
ATOM 632 O O . CYS A 1 88 ? -13.908 -0.041 -2.146 1.00 97.06 88 CYS A O 1
ATOM 634 N N . ASP A 1 89 ? -13.502 0.554 -0.021 1.00 98.06 89 ASP A N 1
ATOM 635 C CA . ASP A 1 89 ? -14.352 1.748 -0.061 1.00 98.06 89 ASP A CA 1
ATOM 636 C C . ASP A 1 89 ? -13.624 2.962 -0.654 1.00 98.06 89 ASP A C 1
ATOM 638 O O . ASP A 1 89 ? -14.250 3.834 -1.258 1.00 98.06 89 ASP A O 1
ATOM 642 N N . VAL A 1 90 ? -12.310 3.075 -0.414 1.00 97.94 90 VAL A N 1
ATOM 643 C CA . VAL A 1 90 ? -11.507 4.238 -0.821 1.00 97.94 90 VAL A CA 1
ATOM 644 C C . VAL A 1 90 ? -10.094 3.821 -1.219 1.00 97.94 90 VAL A C 1
ATOM 646 O O . VAL A 1 90 ? -9.360 3.238 -0.422 1.00 97.94 90 VAL A O 1
ATOM 649 N N . VAL A 1 91 ? -9.662 4.258 -2.402 1.00 98.44 91 VAL A N 1
ATOM 650 C CA . VAL A 1 91 ? -8.251 4.247 -2.806 1.00 98.44 91 VAL A CA 1
ATOM 651 C C . VAL A 1 91 ? -7.683 5.659 -2.683 1.00 98.44 91 VAL A C 1
ATOM 653 O O . VAL A 1 91 ? -8.093 6.576 -3.395 1.00 98.44 91 VAL A O 1
ATOM 656 N N . LEU A 1 92 ? -6.715 5.846 -1.788 1.00 98.31 92 LEU A N 1
ATOM 657 C CA . LEU A 1 92 ? -5.937 7.076 -1.699 1.00 98.31 92 LEU A CA 1
ATOM 658 C C . LEU A 1 92 ? -4.686 6.946 -2.566 1.00 98.31 92 LEU A C 1
ATOM 660 O O . LEU A 1 92 ? -3.714 6.296 -2.180 1.00 98.31 92 LEU A O 1
ATOM 664 N N . ASN A 1 93 ? -4.691 7.602 -3.723 1.00 97.88 93 ASN A N 1
ATOM 665 C CA . ASN A 1 93 ? -3.523 7.641 -4.589 1.00 97.88 93 ASN A CA 1
ATOM 666 C C . ASN A 1 93 ? -2.593 8.816 -4.245 1.00 97.88 93 ASN A C 1
ATOM 668 O O . ASN A 1 93 ? -2.845 9.954 -4.635 1.00 97.88 93 ASN A O 1
ATOM 672 N N . GLY A 1 94 ? -1.512 8.530 -3.515 1.00 97.06 94 GLY A N 1
ATOM 673 C CA . GLY A 1 94 ? -0.440 9.471 -3.179 1.00 97.06 94 GLY A CA 1
ATOM 674 C C . GLY A 1 94 ? 0.802 9.362 -4.073 1.00 97.06 94 GLY A C 1
ATOM 675 O O . GLY A 1 94 ? 1.842 9.930 -3.734 1.00 97.06 94 GLY A O 1
ATOM 676 N N . ILE A 1 95 ? 0.737 8.621 -5.187 1.00 95.62 95 ILE A N 1
ATOM 677 C CA . ILE A 1 95 ? 1.857 8.462 -6.126 1.00 95.62 95 ILE A CA 1
ATOM 678 C C . ILE A 1 95 ? 2.006 9.732 -6.969 1.00 95.62 95 ILE A C 1
ATOM 680 O O . ILE A 1 95 ? 1.040 10.268 -7.507 1.00 95.62 95 ILE A O 1
ATOM 684 N N . THR A 1 96 ? 3.239 10.217 -7.111 1.00 88.38 96 THR A N 1
ATOM 685 C CA . THR A 1 96 ? 3.536 11.447 -7.848 1.00 88.38 96 THR A CA 1
ATOM 686 C C . THR A 1 96 ? 3.626 11.228 -9.361 1.00 88.38 96 THR A C 1
ATOM 688 O O . THR A 1 96 ? 4.094 10.199 -9.853 1.00 88.38 96 THR A O 1
ATOM 691 N N . GLY A 1 97 ? 3.226 12.253 -10.119 1.00 90.81 97 GLY A N 1
ATOM 692 C CA . GLY A 1 97 ? 3.369 12.293 -11.575 1.00 90.81 97 GLY A CA 1
ATOM 693 C C . GLY A 1 97 ? 2.471 11.303 -12.326 1.00 90.81 97 GLY A C 1
ATOM 694 O O . GLY A 1 97 ? 1.493 10.780 -11.798 1.00 90.81 97 GLY A O 1
ATOM 695 N N . SER A 1 98 ? 2.812 11.043 -13.591 1.00 91.56 98 SER A N 1
ATOM 696 C CA . SER A 1 98 ? 2.028 10.170 -14.480 1.00 91.56 98 SER A CA 1
ATOM 697 C C . SER A 1 98 ? 2.026 8.697 -14.063 1.00 91.56 98 SER A C 1
ATOM 699 O O . SER A 1 98 ? 1.149 7.951 -14.491 1.00 91.56 98 SER A O 1
ATOM 701 N N . ILE A 1 99 ? 2.958 8.284 -13.199 1.00 91.00 99 ILE A N 1
ATOM 702 C CA . ILE A 1 99 ? 3.049 6.917 -12.665 1.00 91.00 99 ILE A CA 1
ATOM 703 C C . ILE A 1 99 ? 1.762 6.542 -11.915 1.00 91.00 99 ILE A C 1
ATOM 705 O O . ILE A 1 99 ? 1.327 5.396 -11.976 1.00 91.00 99 ILE A O 1
ATOM 709 N N . GLY A 1 100 ? 1.114 7.512 -11.261 1.00 93.38 100 GLY A N 1
ATOM 710 C CA . GLY A 1 100 ? -0.135 7.291 -10.535 1.00 93.38 100 GLY A CA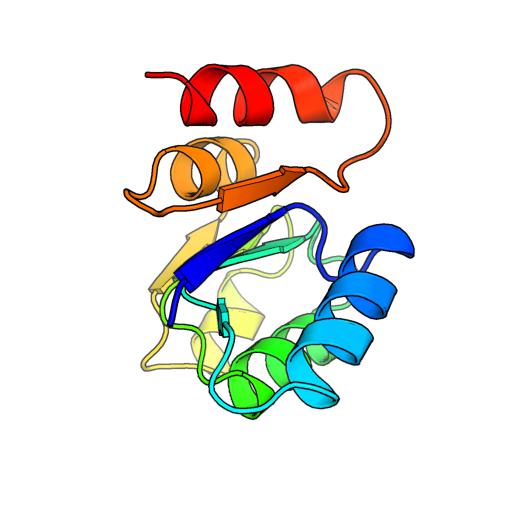 1
ATOM 711 C C . GLY A 1 100 ? -1.356 7.029 -11.424 1.00 93.38 100 GLY A C 1
ATOM 712 O O . GLY A 1 100 ? -2.358 6.546 -10.908 1.00 93.38 100 GLY A O 1
ATOM 713 N N . LEU A 1 101 ? -1.306 7.296 -12.736 1.00 95.69 101 LEU A N 1
ATOM 714 C CA . LEU A 1 101 ? -2.480 7.162 -13.608 1.00 95.69 101 LEU A CA 1
ATOM 715 C C . LEU A 1 101 ? -2.962 5.711 -13.731 1.00 95.69 101 LEU A C 1
ATOM 717 O O . LEU A 1 101 ? -4.160 5.466 -13.627 1.00 95.69 101 LEU A O 1
ATOM 721 N N . GLY A 1 102 ? -2.040 4.764 -13.927 1.00 95.69 102 GLY A N 1
ATOM 722 C CA . GLY A 1 102 ? -2.372 3.338 -14.035 1.00 95.69 102 GLY A CA 1
ATOM 723 C C . GLY A 1 102 ? -3.135 2.825 -12.807 1.00 95.69 102 GLY A C 1
ATOM 724 O O . GLY A 1 102 ? -4.245 2.322 -12.965 1.00 95.69 102 GLY A O 1
ATOM 725 N N . PRO A 1 103 ? -2.611 3.031 -11.585 1.00 97.25 103 PRO A N 1
ATOM 726 C CA . PRO A 1 103 ? -3.330 2.691 -10.363 1.00 97.25 103 PRO A CA 1
ATOM 727 C C . PRO A 1 103 ? -4.670 3.421 -10.190 1.00 97.25 103 PRO A C 1
ATOM 729 O O . PRO A 1 103 ? -5.627 2.812 -9.730 1.00 97.25 103 PRO A O 1
ATOM 732 N N . THR A 1 104 ? -4.785 4.697 -10.584 1.00 96.75 104 THR A N 1
ATOM 733 C CA . THR A 1 104 ? -6.078 5.409 -10.525 1.00 96.75 104 THR A CA 1
ATOM 734 C C . THR A 1 104 ? -7.128 4.765 -11.425 1.00 96.75 104 THR A C 1
ATOM 736 O O . THR A 1 104 ? -8.278 4.671 -11.020 1.00 96.75 104 THR A O 1
ATOM 739 N N . LEU A 1 105 ? -6.757 4.340 -12.636 1.00 97.12 105 LEU A N 1
ATOM 740 C CA . LEU A 1 105 ? -7.691 3.671 -13.545 1.00 97.12 105 LEU A CA 1
ATOM 741 C C . LEU A 1 105 ? -8.112 2.304 -12.998 1.00 97.12 105 LEU A C 1
ATOM 743 O O . LEU A 1 105 ? -9.300 2.016 -12.975 1.00 97.12 105 LEU A O 1
ATOM 747 N N . ALA A 1 106 ? -7.162 1.519 -12.484 1.00 97.31 106 ALA A N 1
ATOM 748 C CA . ALA A 1 106 ? -7.449 0.209 -11.899 1.00 97.31 106 ALA A CA 1
ATOM 749 C C . ALA A 1 106 ? -8.343 0.277 -10.648 1.00 97.31 106 ALA A C 1
ATOM 751 O O . ALA A 1 106 ? -9.060 -0.670 -10.363 1.00 97.31 106 ALA A O 1
ATOM 752 N N . ALA A 1 107 ? -8.339 1.397 -9.920 1.00 97.38 107 ALA A N 1
ATOM 753 C CA . ALA A 1 107 ? -9.253 1.624 -8.799 1.00 97.38 107 ALA A CA 1
ATOM 754 C C . ALA A 1 107 ? -10.716 1.882 -9.220 1.00 97.38 107 ALA A C 1
ATOM 756 O O . ALA A 1 107 ? -11.588 1.958 -8.355 1.00 97.38 107 ALA A O 1
ATOM 757 N N . LEU A 1 108 ? -10.981 2.104 -10.513 1.00 95.19 108 LEU A N 1
ATOM 758 C CA . LEU A 1 108 ? -12.305 2.436 -11.054 1.00 95.19 108 LEU A CA 1
ATOM 759 C C . LEU A 1 108 ? -12.949 1.280 -11.841 1.00 95.19 108 LEU A C 1
ATOM 761 O O . LEU A 1 108 ? -14.077 1.446 -12.311 1.00 95.19 108 LEU A O 1
ATOM 765 N N . GLU A 1 109 ? -12.238 0.163 -12.014 1.00 83.12 109 GLU A N 1
ATOM 766 C CA . GLU A 1 109 ? -12.705 -1.063 -12.685 1.00 83.12 109 GLU A CA 1
ATOM 767 C C . GLU A 1 109 ? -13.331 -2.048 -11.688 1.00 83.12 109 GLU A C 1
ATOM 769 O O . GLU A 1 109 ? -14.363 -2.659 -12.057 1.00 83.12 109 GLU A O 1
#

InterPro domains:
  IPR003821 1-deoxy-D-xylulose 5-phosphate reductoisomerase [PTHR30525] (2-109)
  IPR013512 1-deoxy-D-xylulose 5-phosphate reductoisomerase, N-terminal [PF02670] (4-109)
  IPR036291 NAD(P)-binding domain superfamily [SSF51735] (2-109)